Protein AF-A0A290YXQ2-F1 (afdb_monomer)

Structure (mmCIF, N/CA/C/O backbone):
data_AF-A0A290YXQ2-F1
#
_entry.id   AF-A0A290YXQ2-F1
#
loop_
_atom_site.group_PDB
_atom_site.id
_atom_site.type_symbol
_atom_site.label_atom_id
_atom_site.label_alt_id
_atom_site.label_comp_id
_atom_site.label_asym_id
_atom_site.label_entity_id
_atom_site.label_seq_id
_atom_site.pdbx_PDB_ins_code
_atom_site.Cartn_x
_atom_site.Cartn_y
_atom_site.Cartn_z
_atom_site.occupancy
_atom_site.B_iso_or_equiv
_atom_site.auth_seq_id
_atom_site.auth_comp_id
_atom_site.auth_asym_id
_atom_site.auth_atom_id
_atom_site.pdbx_PDB_model_num
ATOM 1 N N . GLU A 1 1 ? -5.280 -8.373 15.053 1.00 77.44 1 GLU A N 1
ATOM 2 C CA . GLU A 1 1 ? -5.962 -7.133 15.502 1.00 77.44 1 GLU A CA 1
ATOM 3 C C . GLU A 1 1 ? -5.243 -5.844 15.094 1.00 77.44 1 GLU A C 1
ATOM 5 O O . GLU A 1 1 ? -5.904 -4.934 14.613 1.00 77.44 1 GLU A O 1
ATOM 10 N N . ILE A 1 2 ? -3.910 -5.766 15.182 1.00 87.31 2 ILE A N 1
ATOM 11 C CA . ILE A 1 2 ? 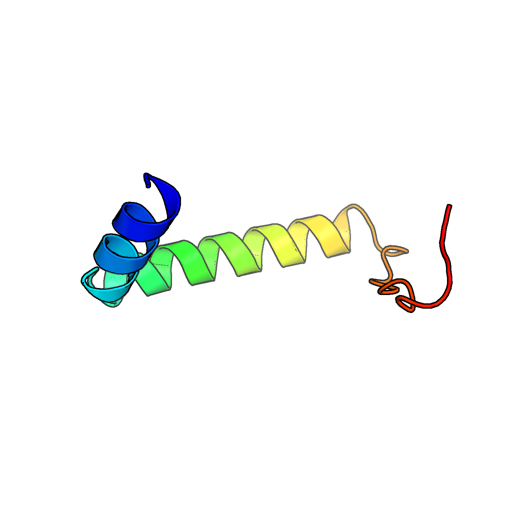-3.131 -4.557 14.832 1.00 87.31 2 ILE A CA 1
ATOM 12 C C . ILE A 1 2 ? -3.335 -4.100 13.373 1.00 87.31 2 ILE A C 1
ATOM 14 O O . ILE A 1 2 ? -3.528 -2.915 13.124 1.00 87.31 2 ILE A O 1
ATOM 18 N N . SER A 1 3 ? -3.384 -5.026 12.409 1.00 87.69 3 SER A N 1
ATOM 19 C CA . SER A 1 3 ? -3.644 -4.697 10.995 1.00 87.69 3 SER A CA 1
ATOM 20 C C . SER A 1 3 ? -5.004 -4.026 10.766 1.00 87.69 3 SER A C 1
ATOM 22 O O . SER A 1 3 ? -5.132 -3.153 9.912 1.00 87.69 3 SER A O 1
ATOM 24 N N . ILE A 1 4 ? -6.015 -4.395 11.559 1.00 91.12 4 ILE A N 1
ATOM 25 C CA . ILE A 1 4 ? -7.362 -3.816 11.487 1.00 91.12 4 ILE A CA 1
ATOM 26 C C . ILE A 1 4 ? -7.340 -2.381 12.024 1.00 91.12 4 ILE A C 1
ATOM 28 O O . ILE A 1 4 ? -7.979 -1.499 11.453 1.00 91.12 4 ILE A O 1
ATOM 32 N N . ILE A 1 5 ? -6.594 -2.140 13.104 1.00 92.81 5 ILE A N 1
ATOM 33 C CA . ILE A 1 5 ? -6.436 -0.810 13.704 1.00 92.81 5 ILE A CA 1
ATOM 34 C C . ILE A 1 5 ? -5.685 0.117 12.744 1.00 92.81 5 ILE A C 1
ATOM 36 O O . ILE A 1 5 ? -6.166 1.216 12.474 1.00 92.81 5 ILE A O 1
ATOM 40 N N . LEU A 1 6 ? -4.584 -0.356 12.154 1.00 89.38 6 LEU A N 1
ATOM 41 C CA . LEU A 1 6 ? -3.807 0.406 11.172 1.00 89.38 6 LEU A CA 1
ATOM 42 C C . LEU A 1 6 ? -4.641 0.776 9.941 1.00 89.38 6 LEU A C 1
ATOM 44 O O . LEU A 1 6 ? -4.587 1.912 9.483 1.00 89.38 6 LEU A O 1
ATOM 48 N N . GLY A 1 7 ? -5.474 -0.139 9.434 1.00 90.25 7 GLY A N 1
ATOM 49 C CA . GLY A 1 7 ? -6.371 0.164 8.315 1.00 90.25 7 GLY A CA 1
ATOM 50 C C . G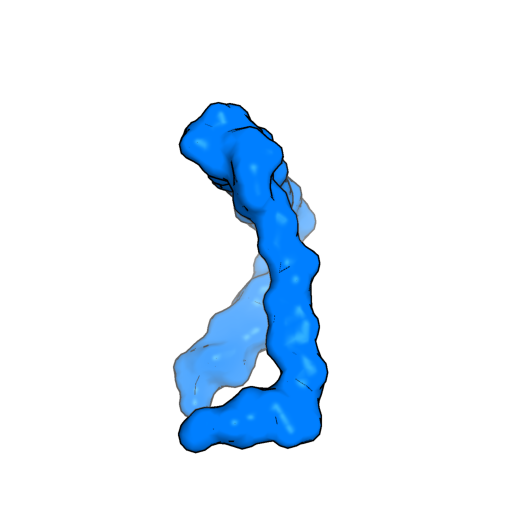LY A 1 7 ? -7.414 1.238 8.649 1.00 90.25 7 GLY A C 1
ATOM 51 O O . GLY A 1 7 ? -7.732 2.081 7.808 1.00 90.25 7 GLY A O 1
ATOM 52 N N . LYS A 1 8 ? -7.928 1.247 9.887 1.00 91.69 8 LYS A N 1
ATOM 53 C CA . LYS A 1 8 ? -8.848 2.293 10.364 1.00 91.69 8 LYS A CA 1
ATOM 54 C C . LYS A 1 8 ? -8.145 3.643 10.510 1.00 91.69 8 LYS A C 1
ATOM 56 O O . LYS A 1 8 ? -8.702 4.641 10.060 1.00 91.69 8 LYS A O 1
ATOM 61 N N . GLN A 1 9 ? -6.942 3.660 11.087 1.00 90.50 9 GLN A N 1
ATOM 62 C CA . GLN A 1 9 ? -6.120 4.868 11.222 1.00 90.50 9 GLN A CA 1
ATOM 63 C C . GLN A 1 9 ? -5.782 5.448 9.850 1.00 90.50 9 GLN A C 1
ATOM 65 O O . GLN A 1 9 ? -6.122 6.593 9.583 1.00 90.50 9 GLN A O 1
ATOM 70 N N . TRP A 1 10 ? -5.299 4.618 8.922 1.00 92.12 10 TRP A N 1
ATOM 71 C CA . TRP A 1 10 ? -5.007 5.039 7.553 1.00 92.12 10 TRP A CA 1
ATOM 72 C C . TRP A 1 10 ? -6.211 5.671 6.849 1.00 92.12 10 TRP A C 1
ATOM 74 O O . TRP A 1 10 ? -6.085 6.671 6.143 1.00 92.12 10 TRP A O 1
ATOM 84 N N . LYS A 1 11 ? -7.409 5.104 7.032 1.00 89.31 11 LYS A N 1
ATOM 85 C CA . LYS A 1 11 ? -8.625 5.669 6.440 1.00 89.31 11 LYS A CA 1
ATOM 86 C C . LYS A 1 11 ? -8.955 7.041 7.035 1.00 89.31 11 LYS A C 1
ATOM 88 O O . LYS A 1 11 ? -9.325 7.930 6.268 1.00 89.31 11 LYS A O 1
ATOM 93 N N . ALA A 1 12 ? -8.807 7.190 8.350 1.00 92.12 12 ALA A N 1
ATOM 94 C CA . ALA A 1 12 ? -9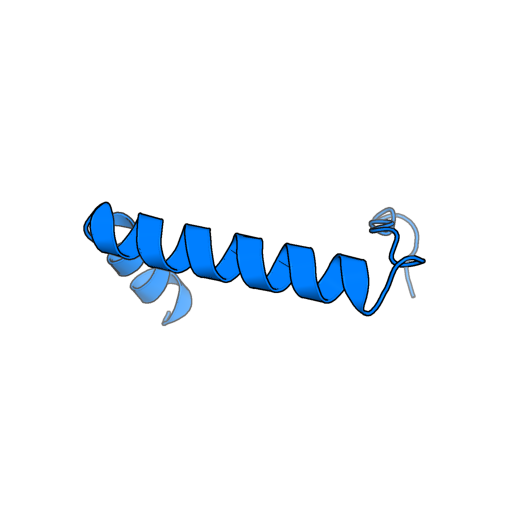.050 8.429 9.088 1.00 92.12 12 ALA A CA 1
ATOM 95 C C . ALA A 1 12 ? -7.950 9.492 8.901 1.00 92.12 12 ALA A C 1
ATOM 97 O O . ALA A 1 12 ? -8.202 10.663 9.167 1.00 92.12 12 ALA A O 1
ATOM 98 N N . GLU A 1 13 ? -6.766 9.102 8.429 1.00 91.19 13 GLU A N 1
ATOM 99 C CA . GLU A 1 13 ? -5.634 9.999 8.204 1.00 91.19 13 GLU A CA 1
ATOM 100 C C . GLU A 1 13 ? -5.938 11.084 7.156 1.00 91.19 13 GLU A C 1
ATOM 102 O O . GLU A 1 13 ? -6.665 10.857 6.176 1.00 91.19 13 GLU A O 1
ATOM 107 N N . SER A 1 14 ? -5.319 12.250 7.332 1.00 92.69 14 SER A N 1
ATOM 108 C CA . SER A 1 14 ? -5.441 13.407 6.443 1.00 92.69 14 SER A CA 1
ATOM 109 C C . SER A 1 14 ? -4.908 13.132 5.033 1.00 92.69 14 SER A C 1
ATOM 111 O O . SER A 1 14 ? -3.982 12.341 4.833 1.00 92.69 14 SER A O 1
ATOM 113 N N . GLU A 1 15 ? -5.452 13.834 4.037 1.00 89.56 15 GLU A N 1
ATOM 114 C CA . GLU A 1 15 ? -5.004 13.707 2.643 1.00 89.56 15 GLU A CA 1
ATOM 115 C C . GLU A 1 15 ? -3.535 14.092 2.454 1.00 89.56 15 GLU A C 1
ATOM 117 O O . GLU A 1 15 ? -2.842 13.455 1.669 1.00 89.56 15 GLU A O 1
ATOM 122 N N . GLU A 1 16 ? -3.033 15.064 3.217 1.00 92.06 16 GLU A N 1
ATOM 123 C CA . GLU A 1 16 ? -1.625 15.473 3.191 1.00 92.06 16 GLU A CA 1
ATOM 124 C C . GLU A 1 16 ? -0.683 14.319 3.557 1.00 92.06 16 GLU A C 1
ATOM 126 O O . GLU A 1 16 ? 0.291 14.055 2.854 1.00 92.06 16 GLU A O 1
ATOM 131 N N . VAL A 1 17 ? -1.023 1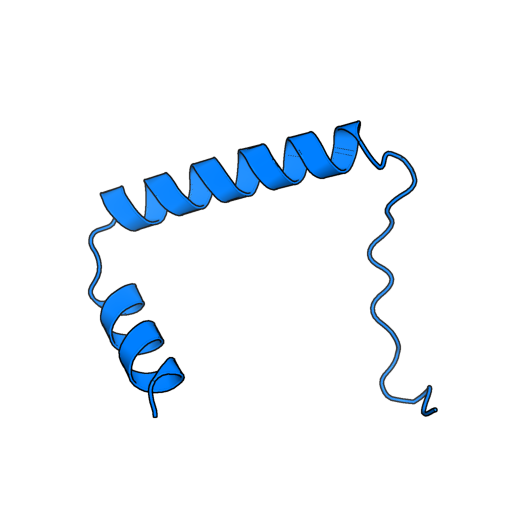3.558 4.602 1.00 91.31 17 VAL A N 1
ATOM 132 C CA . VAL A 1 17 ? -0.255 12.380 5.023 1.00 91.31 17 VAL A CA 1
ATOM 133 C C . VAL A 1 17 ? -0.327 11.300 3.946 1.00 91.31 17 VAL A C 1
ATOM 135 O O . VAL A 1 17 ? 0.697 10.752 3.538 1.00 91.31 17 VAL A O 1
ATOM 138 N N . LYS A 1 18 ? -1.519 11.038 3.400 1.00 91.38 18 LYS A N 1
ATOM 139 C CA . LYS A 1 18 ? -1.684 10.078 2.297 1.00 91.38 18 LYS A CA 1
ATOM 140 C C . LYS A 1 18 ? -0.854 10.467 1.074 1.00 91.38 18 LYS A C 1
ATOM 142 O O . LYS A 1 18 ? -0.257 9.597 0.442 1.00 91.38 18 LYS A O 1
ATOM 147 N N . MET A 1 19 ? -0.785 11.759 0.769 1.00 92.69 19 MET A N 1
ATOM 148 C CA . MET A 1 19 ? 0.000 12.306 -0.333 1.00 92.69 19 MET A CA 1
ATOM 149 C C . MET A 1 19 ? 1.505 12.174 -0.080 1.00 92.69 19 MET A C 1
ATOM 151 O O . MET A 1 19 ? 2.229 11.758 -0.981 1.00 92.69 19 MET A O 1
ATOM 155 N N . GLN A 1 20 ? 1.970 12.423 1.147 1.00 93.88 20 GLN A N 1
ATOM 156 C CA . GLN A 1 20 ? 3.362 12.189 1.548 1.00 93.88 20 GL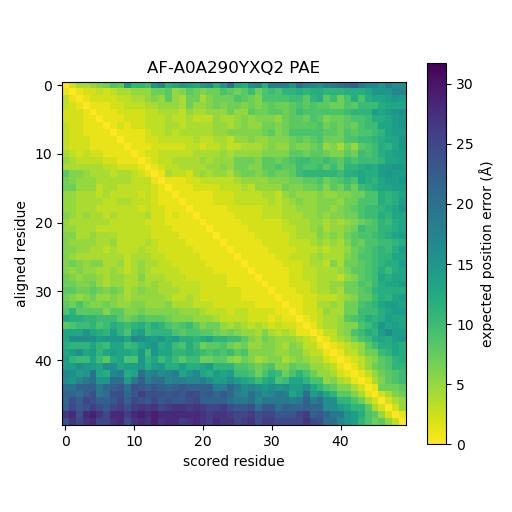N A CA 1
ATOM 157 C C . GLN A 1 20 ? 3.771 10.730 1.308 1.00 93.88 20 GLN A C 1
ATOM 159 O O . GLN A 1 20 ? 4.748 10.467 0.608 1.00 93.88 20 GLN A O 1
ATOM 164 N N . PHE A 1 21 ? 2.982 9.770 1.799 1.00 91.94 21 PHE A N 1
ATOM 165 C CA . PHE A 1 21 ? 3.250 8.345 1.579 1.00 91.94 21 PHE A CA 1
ATOM 166 C C . PHE A 1 21 ? 3.137 7.940 0.103 1.00 91.94 21 PHE A C 1
ATOM 168 O O . PHE A 1 21 ? 3.896 7.088 -0.359 1.00 91.94 21 PHE A O 1
ATOM 175 N N . ARG A 1 22 ? 2.224 8.555 -0.661 1.00 91.62 22 ARG A N 1
ATOM 176 C CA . ARG A 1 22 ? 2.119 8.351 -2.113 1.00 91.62 22 ARG A CA 1
ATOM 177 C C . ARG A 1 22 ? 3.404 8.789 -2.817 1.00 91.62 22 ARG A C 1
ATOM 179 O O . ARG A 1 22 ? 3.906 8.032 -3.642 1.00 91.62 22 ARG A O 1
ATOM 186 N N . ASN A 1 23 ? 3.937 9.958 -2.468 1.00 94.12 23 ASN A N 1
ATOM 187 C CA . ASN A 1 23 ? 5.177 10.482 -3.037 1.00 94.12 23 ASN A CA 1
ATOM 188 C C . ASN A 1 23 ? 6.363 9.574 -2.699 1.00 94.12 23 ASN A C 1
ATOM 190 O O . ASN A 1 23 ? 7.082 9.164 -3.606 1.00 94.12 23 ASN A O 1
ATOM 194 N N . MET A 1 24 ? 6.496 9.160 -1.434 1.00 93.62 24 MET A N 1
ATOM 195 C CA . MET A 1 24 ? 7.532 8.203 -1.020 1.00 93.62 24 MET A CA 1
ATOM 196 C C . MET A 1 24 ? 7.431 6.882 -1.794 1.00 93.62 24 MET A C 1
ATOM 198 O O . MET A 1 24 ? 8.446 6.318 -2.193 1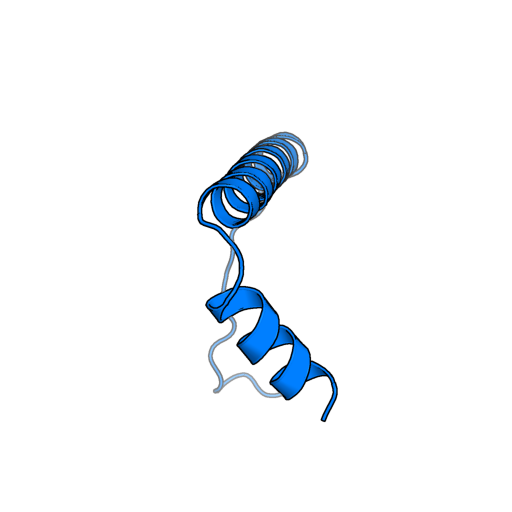.00 93.62 24 MET A O 1
ATOM 202 N N . ALA A 1 25 ? 6.212 6.387 -2.043 1.00 93.31 25 ALA A N 1
ATOM 203 C CA . ALA A 1 25 ? 6.001 5.169 -2.823 1.00 93.31 25 ALA A CA 1
ATOM 204 C C . ALA A 1 25 ? 6.422 5.326 -4.294 1.00 93.31 25 ALA A C 1
ATOM 206 O O . ALA A 1 25 ? 6.990 4.395 -4.864 1.00 93.31 25 ALA A O 1
ATOM 207 N N . GLU A 1 26 ? 6.171 6.483 -4.911 1.00 92.75 26 GLU A N 1
ATOM 208 C CA . GLU A 1 26 ? 6.626 6.763 -6.279 1.00 92.75 26 GLU A CA 1
ATOM 209 C C . GLU A 1 26 ? 8.155 6.895 -6.352 1.00 92.75 26 GLU A C 1
ATOM 211 O O . GLU A 1 26 ? 8.762 6.345 -7.272 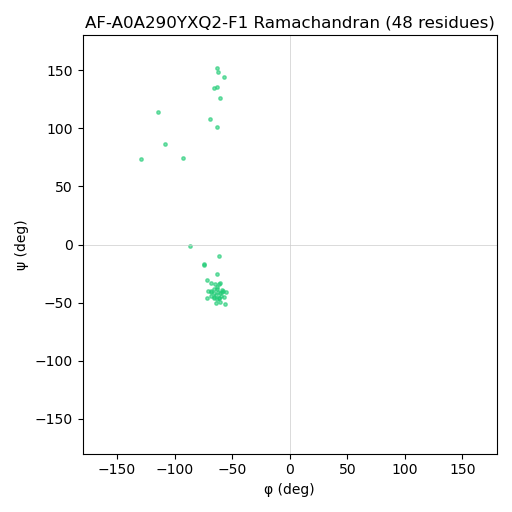1.00 92.75 26 GLU A O 1
ATOM 216 N N . GLU A 1 27 ? 8.800 7.531 -5.368 1.00 93.75 27 GLU A N 1
ATOM 217 C CA . GLU A 1 27 ? 10.267 7.588 -5.285 1.00 93.75 27 GLU A CA 1
ATOM 218 C C . GLU A 1 27 ? 10.881 6.192 -5.156 1.00 93.75 27 GLU A C 1
ATOM 220 O O . GLU A 1 27 ? 11.808 5.850 -5.891 1.00 93.75 27 GLU A O 1
ATOM 225 N N . LEU A 1 28 ? 10.327 5.353 -4.276 1.00 92.25 28 LEU A N 1
ATOM 226 C CA . LEU A 1 28 ? 10.756 3.963 -4.111 1.00 92.25 28 LEU A CA 1
ATOM 227 C C . LEU A 1 28 ? 10.548 3.147 -5.385 1.00 92.25 28 LEU A C 1
ATOM 229 O O . LEU A 1 28 ? 11.418 2.362 -5.751 1.00 92.25 28 LEU A O 1
ATOM 233 N N . LYS A 1 29 ? 9.422 3.340 -6.077 1.00 89.25 29 LYS A N 1
ATOM 234 C CA . LYS A 1 29 ? 9.136 2.673 -7.350 1.00 89.25 29 LYS A CA 1
ATOM 235 C C . LYS A 1 29 ? 10.130 3.091 -8.429 1.00 89.25 29 LYS A C 1
ATOM 237 O O . LYS A 1 29 ? 10.607 2.232 -9.165 1.00 89.25 29 LYS A O 1
ATOM 242 N N . LYS A 1 30 ? 10.443 4.386 -8.518 1.00 89.44 30 LYS A N 1
ATOM 243 C CA . LYS A 1 30 ? 11.418 4.911 -9.475 1.00 89.44 30 LYS A CA 1
ATOM 244 C C . LYS A 1 30 ? 12.806 4.351 -9.183 1.00 89.44 30 LYS A C 1
ATOM 246 O O . LYS A 1 30 ? 13.398 3.744 -10.065 1.00 89.44 30 LYS A O 1
ATOM 251 N N . LYS A 1 31 ? 13.246 4.439 -7.926 1.00 91.56 31 LYS A N 1
ATOM 252 C CA . LYS A 1 31 ? 14.518 3.874 -7.480 1.00 91.56 31 LYS A CA 1
ATOM 253 C C . LYS A 1 31 ? 14.600 2.374 -7.762 1.00 91.56 31 LYS A C 1
ATOM 255 O O . LYS A 1 31 ? 15.582 1.913 -8.317 1.00 91.56 31 LYS A O 1
ATOM 260 N N . HIS A 1 32 ? 13.545 1.619 -7.463 1.00 90.38 32 HIS A N 1
ATOM 261 C CA . HIS A 1 32 ? 13.494 0.188 -7.752 1.00 90.38 32 HIS A CA 1
ATOM 262 C C . HIS A 1 32 ? 13.559 -0.114 -9.254 1.00 90.38 32 HIS A C 1
ATOM 264 O O . HIS A 1 32 ? 14.212 -1.073 -9.642 1.00 90.38 32 HIS A O 1
ATOM 270 N N . ALA A 1 33 ? 12.913 0.694 -10.098 1.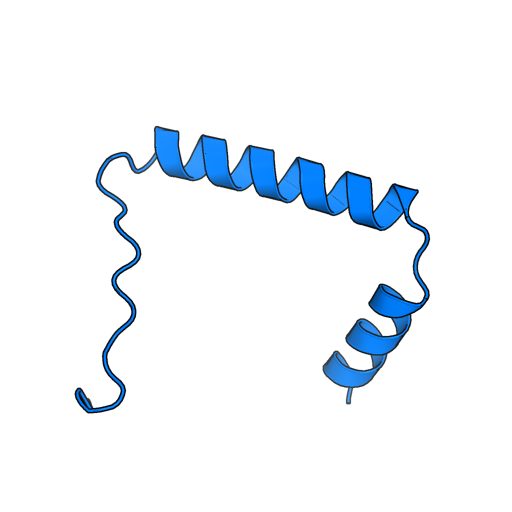00 86.25 33 ALA A N 1
ATOM 271 C CA . ALA A 1 33 ? 12.996 0.549 -11.550 1.00 86.25 33 ALA A CA 1
ATOM 272 C C . ALA A 1 33 ? 14.393 0.899 -12.096 1.00 86.25 33 ALA A C 1
ATOM 274 O O . ALA A 1 33 ? 14.834 0.290 -13.065 1.00 86.25 33 ALA A O 1
ATOM 275 N N . GLU A 1 34 ? 15.087 1.859 -11.477 1.00 87.62 34 GLU A N 1
ATOM 276 C CA . GLU A 1 34 ? 16.470 2.226 -11.810 1.00 87.62 34 GLU A CA 1
ATOM 277 C C . GLU A 1 34 ? 17.471 1.152 -11.354 1.00 87.62 34 GLU A C 1
ATOM 279 O O . GLU A 1 34 ? 18.334 0.751 -12.132 1.00 87.62 34 GLU A O 1
ATOM 284 N N . ASP A 1 35 ? 17.337 0.660 -10.118 1.00 88.75 35 ASP A N 1
ATOM 285 C CA . ASP A 1 35 ? 18.197 -0.379 -9.533 1.00 88.75 35 ASP A CA 1
ATOM 286 C C . ASP A 1 35 ? 17.934 -1.766 -10.153 1.00 88.75 35 ASP A C 1
ATOM 288 O O . ASP A 1 35 ? 18.838 -2.598 -10.250 1.00 88.75 35 ASP A O 1
ATOM 292 N N . HIS A 1 36 ? 16.696 -2.030 -10.582 1.00 84.44 36 HIS A N 1
ATOM 293 C CA . HIS A 1 36 ? 16.279 -3.295 -11.180 1.00 84.44 36 HIS A CA 1
ATOM 294 C C . HIS A 1 36 ? 15.537 -3.075 -12.509 1.00 84.44 36 HIS A C 1
ATOM 296 O O . HIS A 1 36 ? 14.324 -3.292 -12.588 1.00 84.44 36 HIS A O 1
ATOM 302 N N . PRO A 1 37 ? 16.250 -2.708 -13.587 1.00 80.38 37 PRO A N 1
ATOM 303 C CA . PRO A 1 37 ? 15.642 -2.498 -14.902 1.00 80.38 37 PRO A CA 1
ATOM 304 C C . PRO A 1 37 ? 15.017 -3.778 -15.486 1.00 80.38 37 PRO A C 1
ATOM 306 O O . PRO A 1 37 ? 14.068 -3.706 -16.264 1.00 80.38 37 PRO A O 1
ATOM 309 N N . ASP A 1 38 ? 15.495 -4.955 -15.071 1.00 81.00 38 ASP A N 1
ATOM 310 C CA . ASP A 1 38 ? 14.944 -6.260 -15.456 1.00 81.00 38 ASP A CA 1
ATOM 311 C C . ASP A 1 38 ? 13.788 -6.734 -14.553 1.00 81.00 38 ASP A C 1
ATOM 313 O O . ASP A 1 38 ? 13.208 -7.801 -14.794 1.00 81.00 38 ASP A O 1
ATOM 317 N N . TYR A 1 39 ? 13.413 -5.972 -13.515 1.00 82.06 39 TYR A N 1
ATOM 318 C CA . TYR A 1 39 ? 12.324 -6.355 -12.617 1.00 82.06 39 TYR A CA 1
ATOM 319 C C . TYR A 1 39 ? 10.971 -6.294 -13.326 1.00 82.06 39 TYR A C 1
ATOM 321 O O . TYR A 1 39 ? 10.399 -5.233 -13.570 1.00 82.06 39 TYR A O 1
ATOM 329 N N . HIS A 1 40 ? 10.420 -7.474 -13.596 1.00 77.56 40 HIS A N 1
ATOM 330 C CA . HIS A 1 40 ? 9.076 -7.641 -14.124 1.00 77.56 40 HIS A CA 1
ATOM 331 C C . HIS A 1 40 ? 8.217 -8.348 -13.082 1.00 77.56 40 HIS A C 1
ATOM 333 O O . HIS A 1 40 ? 8.427 -9.523 -12.768 1.00 77.56 40 HIS A O 1
ATOM 339 N N . TYR A 1 41 ? 7.222 -7.633 -12.553 1.00 80.94 41 TYR A N 1
ATOM 340 C CA . TYR A 1 41 ? 6.230 -8.222 -11.663 1.00 80.94 41 TYR A CA 1
ATOM 341 C C . TYR A 1 41 ? 5.433 -9.285 -12.425 1.00 80.94 41 TYR A C 1
ATOM 343 O O . TYR A 1 41 ? 4.533 -8.983 -13.208 1.00 80.94 41 TYR A O 1
ATOM 351 N N . THR A 1 42 ? 5.793 -10.544 -12.200 1.00 79.44 42 THR A N 1
ATOM 352 C CA . THR A 1 42 ? 5.130 -11.722 -12.758 1.00 79.44 42 THR A CA 1
ATOM 353 C C . THR A 1 42 ? 4.368 -12.406 -11.625 1.00 79.44 42 THR A C 1
ATOM 355 O O . THR A 1 42 ? 4.908 -13.269 -10.929 1.00 79.44 42 THR A O 1
ATOM 358 N N . PRO A 1 43 ? 3.119 -11.984 -11.346 1.00 80.19 43 PRO A N 1
ATOM 359 C CA . PRO A 1 43 ? 2.331 -12.598 -10.290 1.00 80.19 43 PRO A CA 1
ATOM 360 C C . PRO A 1 43 ? 2.140 -14.080 -10.612 1.00 80.19 43 PRO A C 1
ATOM 362 O O . PRO A 1 43 ? 1.688 -14.445 -11.700 1.00 80.19 43 PRO A O 1
ATOM 365 N N . ARG A 1 44 ? 2.501 -14.945 -9.660 1.00 73.69 44 ARG A N 1
ATOM 366 C CA . ARG A 1 44 ? 2.335 -16.391 -9.820 1.00 73.69 44 ARG A CA 1
ATOM 367 C C . ARG A 1 44 ? 0.857 -16.722 -9.957 1.00 73.69 44 ARG A C 1
ATOM 369 O O . ARG A 1 44 ? 0.026 -16.227 -9.192 1.00 73.69 44 ARG A O 1
ATOM 376 N N . LYS A 1 45 ? 0.525 -17.592 -10.912 1.00 74.31 45 LYS A N 1
ATOM 377 C CA . LYS A 1 45 ? -0.833 -18.128 -11.001 1.00 74.31 45 LYS A CA 1
ATOM 378 C C . LYS A 1 45 ? -1.074 -18.992 -9.757 1.00 74.31 45 LYS A C 1
ATOM 380 O O . LYS A 1 45 ? -0.224 -19.823 -9.437 1.00 74.31 45 LYS A O 1
ATOM 385 N N . PRO A 1 46 ? -2.224 -18.866 -9.072 1.00 64.62 46 PRO A N 1
ATOM 386 C CA . PRO A 1 46 ? -2.525 -19.656 -7.872 1.00 64.62 46 PRO A CA 1
ATOM 387 C C . PRO A 1 46 ? -2.570 -21.177 -8.125 1.00 64.62 46 PRO A C 1
ATOM 389 O O . PRO A 1 46 ? -2.595 -21.958 -7.179 1.00 64.62 46 PRO A O 1
ATOM 392 N N . SER A 1 47 ? -2.546 -21.614 -9.389 1.00 64.56 47 SER A N 1
ATOM 393 C CA . SER A 1 47 ? -2.399 -23.014 -9.795 1.00 64.56 47 SER A CA 1
ATOM 394 C C . SER A 1 47 ? -0.979 -23.577 -9.634 1.00 64.56 47 SER A C 1
ATOM 396 O O . SER A 1 47 ? -0.817 -24.794 -9.631 1.00 64.56 47 SER A O 1
ATOM 398 N N . GLU A 1 48 ? 0.052 -22.743 -9.482 1.00 60.00 48 GLU A N 1
ATOM 399 C CA . GLU A 1 48 ? 1.439 -23.189 -9.295 1.00 60.00 48 GLU A CA 1
ATOM 400 C C . GLU A 1 48 ? 1.777 -23.314 -7.805 1.00 60.00 48 GLU A C 1
ATOM 402 O O . GLU A 1 48 ? 2.486 -22.494 -7.212 1.00 60.00 48 GLU A O 1
ATOM 407 N N . LYS A 1 49 ? 1.241 -24.371 -7.188 1.00 48.44 49 LYS A N 1
ATOM 408 C CA . LYS A 1 49 ? 1.654 -24.825 -5.855 1.00 48.44 49 LYS A CA 1
ATOM 409 C C . LYS A 1 49 ? 3.160 -25.121 -5.829 1.00 48.44 49 LYS A C 1
ATOM 411 O O . LYS A 1 49 ? 3.708 -25.660 -6.790 1.00 48.44 49 LYS A O 1
ATOM 416 N N . LYS A 1 50 ? 3.803 -24.832 -4.701 1.00 50.81 50 LYS A N 1
ATOM 417 C CA . LYS A 1 50 ? 4.924 -25.630 -4.203 1.00 50.81 50 LYS A CA 1
ATOM 418 C C . LYS A 1 50 ? 4.617 -25.982 -2.758 1.00 50.81 50 LYS A C 1
ATOM 420 O O . LYS A 1 50 ? 4.063 -25.088 -2.080 1.00 50.81 50 LYS A O 1
#

Organism: Aspergillus parasiticus (NC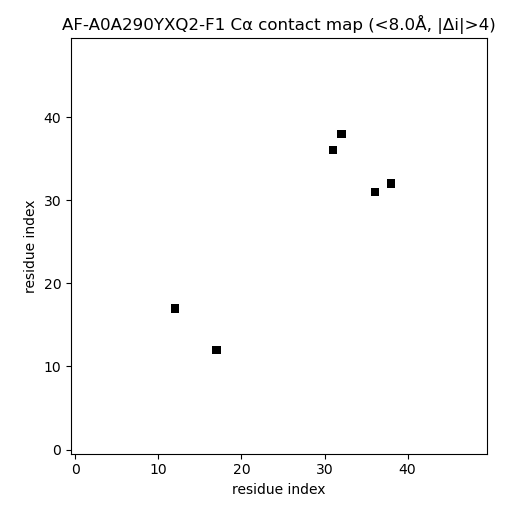BI:txid5067)

Solvent-accessible surface area (backbone atoms only — not comparable to full-atom values): 3184 Å² total; per-residue (Å²): 111,67,70,61,53,51,54,52,48,60,69,71,48,55,68,68,58,53,49,52,54,49,50,53,50,50,52,51,50,51,49,46,44,69,79,35,74,84,70,68,94,71,82,77,62,90,84,71,76,129

Mean predicted aligned error: 7.84 Å

pLDDT: mean 85.11, std 10.78, range [48.44, 94.12]

Sequence (50 aa):
EISIILGKQWKAESEEVKMQFRNMAEELKKKHAEDHPDYHYTPRKPSEKK

Secondary structure (DSSP, 8-state):
-HHHHHHHHHHHS-HHHHHHHHHHHHHHHHHHHHH-TT----PPPTT---

Foldseek 3Di:
DVVVVVVVCVVVDDPVVVVVVVVVVVVVVVVCCVVCVPDDPDDDDPVDDD

Radius of gyration: 16.14 Å; Cα contacts (8 Å, |Δi|>4): 3; chains: 1; bounding box: 27×41×31 Å

InterPro domains:
  IPR009071 High mobility group box domain [PF00505] (1-39)
  IPR009071 High mobility group box domain [PS50118] (1-40)
  IPR036910 High mobility group box domain superfamily [G3DSA:1.10.30.10] (1-50)
  IPR036910 High mobility group box domain superfamily [SSF47095] (1-47)
  IPR050140 SRY-related HMG-box transcription factor-like [PTHR10270] (1-50)